Protein 7FCR (pdb70)

Nearest PDB structures (foldseek):
  7fcr-assembly1_A  TM=1.007E+00  e=6.334E-17  Homo sapiens
  7fcs-assembly1_A  TM=1.007E+00  e=5.336E-16  Homo sapiens
  1lpe-assembly1_A  TM=9.991E-01  e=1.981E-15  Homo sapiens
  8ax9-assembly1_A  TM=9.981E-01  e=1.416E-14  Homo sapiens
  1or2-assembly1_A  TM=9.697E-01  e=6.542E-14  Homo sapiens

GO terms:
  GO:1901631 positive regulation of presynaptic membrane organization (P, IDA)
  GO:1902004 positive regulation of amyloid-beta formation (P, IDA)
  GO:1902430 negative regulation of amyloid-beta formation (P, IDA)
  GO:1901627 negative regulation of postsynaptic membrane organization (P, IDA)
  GO:1902951 negative regulation of dendritic spine maintenance (P, IDA)
  GO:1902998 positive regulation of neurofibrillary tangle assembly (P, IDA)
  GO:1902999 negative regulation of phospholipid efflux (P, IDA)
  GO:1903001 negative regulation of lipid transport across blood-brain barrier (P, IDA)
  GO:0051055 negative regulation of lipid biosynthetic process (P, IDA)
  GO:0090370 negative regulation of cholesterol efflux (P, IDA)
  GO:0061000 negative regulation of dendritic spine development (P, IDA)
  GO:0071402 cellular response to lipoprotein particle stimulus (P, IDA)
  GO:0048018 receptor ligand activity (F, IDA)
  GO:0005576 extracellular region (C, IDA)
  GO:0034382 chylomicron remnant clearance (P, IDA)
  GO:0034447 very-low-density lipoprotein particle clearance (P, IDA)
  GO:0001540 amyloid-beta binding (F, IDA)
  GO:0043254 regulation of protein-containing complex assembly (P, IDA)
  GO:0010976 positive regulation of neuron projection development (P, IDA)
  GO:0010977 negative regulation of neuron projection development (P, IDA)

Secondary structure (DSSP, 8-state):
--HHHHHHHHHHHHHHHHHH--HHHHHHHHSSHHHHHHHHHHHHHHHH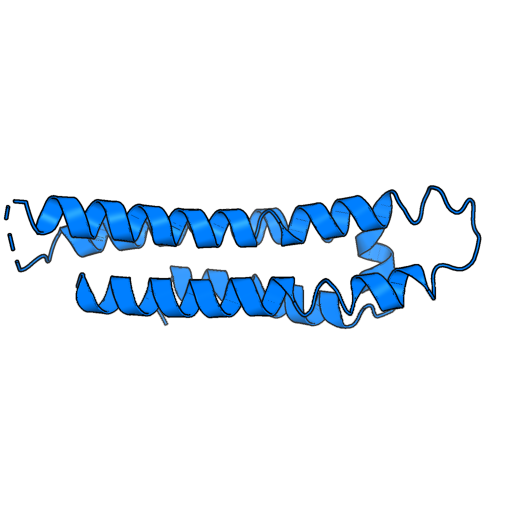HHHHHHHHGGG---HHHHHHHHHHHHHHHHHHHHHHHHHHHHHHHHHHHHTTT---HHHHHHHHHHHHHHHHHHHHHHHHHHHHHHHH-

Foldseek 3Di:
DQQLVVLVVVLLVLLVVLLVVDPVNVVCLLPCNSLVVSVVSLVSSLVSVVVLVVVLVVVFPVVVVVLVVVLVVLSVQLSVLSVVLSVLSNVLSVVVVVVVPDDCPVVSVVSSVVSVVSSVSNVVSVVVSVVSSVVRD

Organism: Homo sapiens (NCBI:txid9606)

B-factor: mean 27.61, std 12.1, range [13.68, 75.7]

Sequence (137 aa):
GQRWELALGRRFWDYLRWVQTLSEEQVQEELLSSQVTQQELRALMDEETMKELKAYKSELEEQL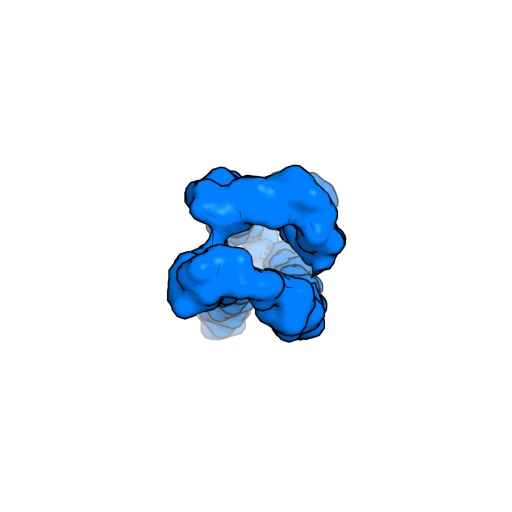TETRARLSKELQAAQARLGADMEEDVIGRLVQYRGEEVQAMMLGQSTEEELRVRLASSHLRRKLRKRLLRDADDLQKRLAVYQ

InterPro domains:
  IPR000074 Apolipoprotein A/E [PF01442] (81-288)
  IPR050163 Apolipoprotein A1/A4/E [PTHR18976] (1-306)

Radius of gyration: 17.31 Å; Cα contacts (8 Å, |Δi|>4): 97; chains: 1; bounding box: 45×24×49 Å

Solvent-accessible surface area: 8251 Å² total; per-residue (Å²): 90,79,175,1,46,106,0,18,29,107,0,37,93,36,0,128,87,0,24,88,20,46,144,96,0,33,121,21,2,77,54,46,69,0,11,111,64,0,96,62,30,14,79,52,0,53,136,23,0,155,46,50,13,63,125,19,72,142,104,58,178,146,85,77,68,128,52,40,166,56,2,95,59,6,12,63,144,0,12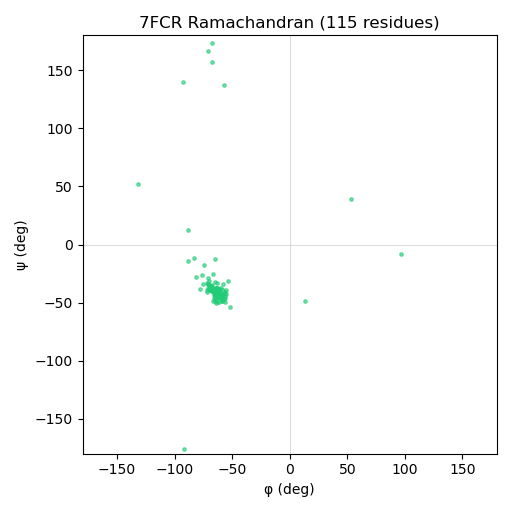,53,6,0,70,61,0,2,34,22,0,66,90,3,58,41,48,16,117,76,54,159,81,116,82,25,98,144,31,43,104,94,0,15,50,75,0,133,145,15,23,138,75,1,95,150,9,3,69,48,0,72,109,92,7,74,114,20,90

Structure (mmCIF, N/CA/C/O backbone):
data_7FCR
#
_entry.id   7FCR
#
_cell.length_a   40.642
_cell.length_b   53.207
_cell.length_c   85.982
_cell.angle_alpha   90.000
_cell.angle_beta   90.000
_cell.angle_gamma   90.000
#
_symmetry.space_group_name_H-M   'P 21 21 21'
#
loop_
_entity.id
_entity.type
_entity.pdbx_description
1 polymer 'Apolipoprotein E'
2 non-polymer 'SODIUM ION'
3 water water
#
loop_
_atom_site.group_PDB
_atom_site.id
_atom_site.type_symbol
_atom_site.label_atom_id
_atom_site.label_alt_id
_atom_site.label_comp_id
_atom_site.label_asym_id
_atom_site.label_entity_id
_atom_site.label_seq_id
_atom_site.pdbx_PDB_ins_code
_atom_site.Cartn_x
_atom_site.Cartn_y
_atom_site.Cartn_z
_atom_site.occupancy
_atom_site.B_iso_or_equiv
_atom_site.auth_seq_id
_atom_site.auth_comp_id
_atom_site.auth_asym_id
_atom_site.auth_atom_id
_atom_site.pdbx_PDB_model_num
ATOM 1 N N . GLY A 1 25 ? -10.175 21.335 102.963 1.00 48.71 23 GLY A N 1
ATOM 2 C CA . GLY A 1 25 ? -9.231 22.418 102.768 1.00 44.71 23 GLY A CA 1
ATOM 3 C C . GLY A 1 25 ? -8.482 22.872 104.014 1.00 37.41 23 GLY A C 1
ATOM 4 O O . GLY A 1 25 ? -8.162 24.051 104.148 1.00 38.76 23 GLY A O 1
ATOM 5 N N . GLN A 1 26 ? -8.198 21.949 104.930 1.00 30.79 24 GLN A N 1
ATOM 6 C CA . GLN A 1 26 ? -7.375 22.317 106.069 1.00 25.67 24 GLN A CA 1
ATOM 7 C C . GLN A 1 26 ? -5.951 22.619 105.601 1.00 22.11 24 GLN A C 1
ATOM 8 O O . GLN A 1 26 ? -5.499 22.161 104.548 1.00 24.84 24 GLN A O 1
ATOM 14 N N . ARG A 1 27 ? -5.234 23.398 106.410 1.00 23.88 25 ARG A N 1
ATOM 15 C CA . ARG A 1 27 ? -3.870 23.780 106.061 1.00 22.27 25 ARG A CA 1
ATOM 16 C C . ARG A 1 27 ? -2.999 22.562 105.797 1.00 19.74 25 ARG A C 1
ATOM 17 O O . ARG A 1 27 ? -2.206 22.545 104.844 1.00 20.72 25 ARG A O 1
ATOM 25 N N . TRP A 1 28 ? -3.114 21.525 106.627 1.00 21.26 26 TRP A N 1
ATOM 26 C CA . TRP A 1 28 ? -2.234 20.385 106.420 1.00 21.29 26 TRP A CA 1
ATOM 27 C C . TRP A 1 28 ? -2.620 19.619 105.163 1.00 20.06 26 TRP A C 1
ATOM 28 O O . TRP A 1 28 ? -1.755 19.010 104.526 1.00 20.85 26 TRP A O 1
ATOM 39 N N . GLU A 1 29 ? -3.903 19.651 104.791 1.00 19.93 27 GLU A N 1
ATOM 40 C CA . GLU A 1 29 ? -4.361 18.973 103.589 1.00 21.05 27 GLU A CA 1
ATOM 41 C C . GLU A 1 29 ? -3.853 19.691 102.347 1.00 20.31 27 GLU A C 1
ATOM 42 O O . GLU A 1 29 ? -3.476 19.049 101.357 1.00 20.48 27 GLU A O 1
ATOM 48 N N . LEU A 1 30 ? -3.803 21.020 102.390 1.00 19.32 28 LEU A N 1
ATOM 49 C CA . LEU A 1 30 ? -3.239 21.777 101.279 1.00 21.07 28 LEU A CA 1
ATOM 50 C C . 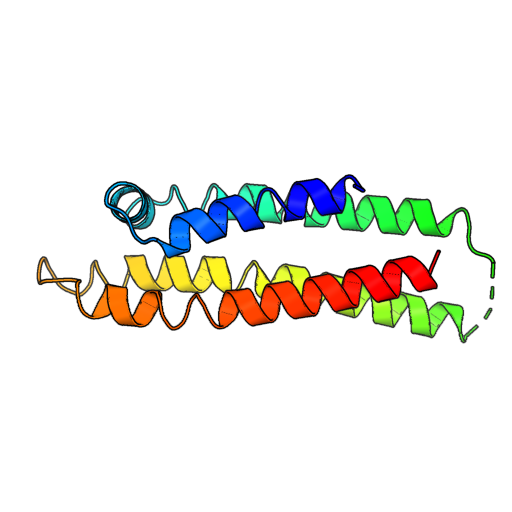LEU A 1 30 ? -1.750 21.528 101.153 1.00 19.80 28 LEU A C 1
ATOM 51 O O . LEU A 1 30 ? -1.230 21.387 100.034 1.00 18.48 28 LEU A O 1
ATOM 56 N N . ALA A 1 31 ? -1.045 21.445 102.285 1.00 18.42 29 ALA A N 1
ATOM 57 C CA . ALA A 1 31 ? 0.373 21.100 102.238 1.00 17.49 29 ALA A CA 1
ATOM 58 C C . ALA A 1 31 ? 0.567 19.705 101.664 1.00 16.05 29 ALA A C 1
ATOM 59 O O . ALA A 1 31 ? 1.415 19.494 100.784 1.00 17.00 29 ALA A O 1
ATOM 61 N N . LEU A 1 32 ? -0.233 18.735 102.122 1.00 16.18 30 LEU A N 1
ATOM 62 C CA . LEU A 1 32 ? -0.134 17.397 101.553 1.00 17.17 30 LEU A CA 1
ATOM 63 C C . LEU A 1 32 ? -0.439 17.436 100.059 1.00 16.69 30 LEU A C 1
ATOM 64 O O . LEU A 1 32 ? 0.211 16.748 99.276 1.00 16.68 30 LEU A O 1
ATOM 69 N N . GLY A 1 33 ? -1.410 18.257 99.646 1.00 16.88 31 GLY A N 1
ATOM 70 C CA . GLY A 1 33 ? -1.726 18.371 98.225 1.00 17.71 31 GLY A CA 1
ATOM 71 C C . GLY A 1 33 ? -0.569 18.889 97.392 1.00 15.81 31 GLY A C 1
ATOM 72 O O . GLY A 1 33 ? -0.387 18.478 96.234 1.00 17.26 31 GLY A O 1
ATOM 73 N N A ARG A 1 34 ? 0.222 19.807 97.953 0.53 15.75 32 ARG A N 1
ATOM 74 N N B ARG A 1 34 ? 0.222 19.804 97.958 0.47 16.64 32 ARG A N 1
ATOM 75 C CA A ARG A 1 34 ? 1.419 20.257 97.251 0.53 16.43 32 ARG A CA 1
ATOM 76 C CA B ARG A 1 34 ? 1.420 20.270 97.270 0.47 17.12 32 ARG A CA 1
ATOM 77 C C A ARG A 1 34 ? 2.452 19.144 97.144 0.53 15.57 32 ARG A C 1
ATOM 78 C C B ARG A 1 34 ? 2.461 19.162 97.154 0.47 15.83 32 ARG A C 1
ATOM 79 O O A ARG A 1 34 ? 3.038 18.943 96.072 0.53 15.70 32 ARG A O 1
ATOM 80 O O B ARG A 1 34 ? 3.058 18.981 96.085 0.47 16.70 32 ARG A O 1
ATOM 95 N N . PHE A 1 35 ? 2.667 18.382 98.221 1.00 15.24 33 PHE A N 1
ATOM 96 C CA . PHE A 1 35 ? 3.557 17.222 98.127 1.00 15.99 33 PHE A CA 1
ATOM 97 C C . PHE A 1 35 ? 3.042 16.259 97.049 1.00 15.11 33 PHE A C 1
ATOM 98 O O . PHE A 1 35 ? 3.806 15.766 96.203 1.00 15.35 33 PHE A O 1
ATOM 106 N N . TRP A 1 36 ? 1.734 15.996 97.065 1.00 14.52 34 TRP A N 1
ATOM 107 C CA . TRP A 1 36 ? 1.096 15.062 96.154 1.00 15.06 34 TRP A CA 1
ATOM 108 C C . TRP A 1 36 ? 1.201 15.531 94.702 1.00 14.99 34 TRP A C 1
ATOM 109 O O . TRP A 1 36 ? 1.520 14.726 93.824 1.00 14.37 34 TRP A O 1
ATOM 120 N N . ASP A 1 37 ? 0.949 16.825 94.427 1.00 15.12 35 ASP A N 1
ATOM 121 C CA . ASP A 1 37 ? 1.083 17.336 93.053 1.00 14.87 35 ASP A CA 1
ATOM 122 C C . ASP A 1 37 ? 2.522 17.231 92.586 1.00 14.61 35 ASP A C 1
ATOM 123 O O . ASP A 1 37 ? 2.793 16.822 91.452 1.00 16.14 35 ASP A O 1
ATOM 128 N N . TYR A 1 38 ? 3.474 17.554 93.463 1.00 15.03 36 TYR A N 1
ATOM 129 C CA . TYR A 1 38 ? 4.875 17.492 93.065 1.00 15.37 36 TYR A CA 1
ATOM 130 C C . TYR A 1 38 ? 5.216 16.056 92.717 1.00 14.76 36 TYR A C 1
ATOM 131 O O . TYR A 1 38 ? 5.839 15.773 91.682 1.00 15.21 36 TYR A O 1
ATOM 140 N N . LEU A 1 39 ? 4.791 15.126 93.568 1.00 14.01 37 LEU A N 1
ATOM 141 C CA . LEU A 1 39 ? 5.076 13.725 93.323 1.00 14.33 37 LEU A CA 1
ATOM 142 C C . LEU A 1 39 ? 4.384 13.194 92.068 1.00 13.70 37 LEU A C 1
ATOM 143 O O . LEU A 1 39 ? 4.964 12.350 91.366 1.00 15.38 37 LEU A O 1
ATOM 148 N N . ARG A 1 40 ? 3.192 13.697 91.726 1.00 13.68 38 ARG A N 1
ATOM 149 C CA . ARG A 1 40 ? 2.516 13.271 90.504 1.00 14.96 38 ARG A CA 1
ATOM 150 C C . ARG A 1 40 ? 3.339 13.701 89.297 1.00 15.14 38 ARG A C 1
ATOM 151 O O . ARG A 1 40 ? 3.444 12.969 88.304 1.00 16.44 38 ARG A O 1
ATOM 159 N N . TRP A 1 41 ? 3.956 14.884 89.379 1.00 14.23 39 TRP A N 1
ATOM 160 C CA . TRP A 1 41 ? 4.883 15.322 88.341 1.00 15.65 39 TRP A CA 1
ATOM 161 C C . TRP A 1 41 ? 6.090 14.386 88.275 1.00 15.43 39 TRP A C 1
ATOM 162 O O . TRP A 1 41 ? 6.485 13.945 87.192 1.00 15.94 39 TRP A O 1
ATOM 173 N N . VAL A 1 42 ? 6.720 14.099 89.420 1.00 13.93 40 VAL A N 1
ATOM 174 C CA . VAL A 1 42 ? 7.885 13.218 89.400 1.00 13.96 40 VAL A CA 1
ATOM 175 C C . 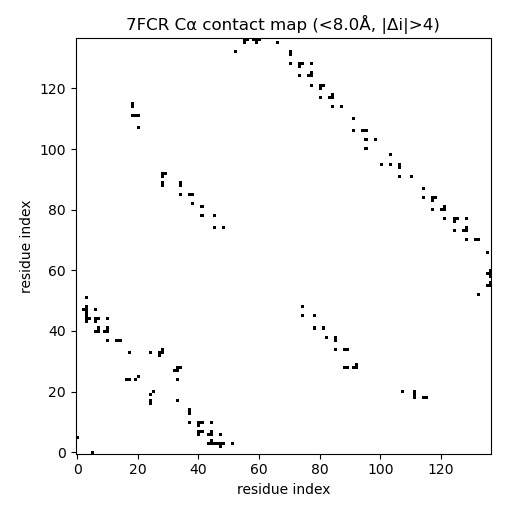VAL A 1 42 ? 7.543 11.888 88.740 1.00 14.92 40 VAL A C 1
ATOM 176 O O . VAL A 1 42 ? 8.355 11.325 87.989 1.00 15.50 40 VAL A O 1
ATOM 180 N N . GLN A 1 43 ? 6.336 11.359 89.011 1.00 14.47 41 GLN A N 1
ATOM 181 C CA . GLN A 1 43 ? 5.891 10.088 88.454 1.00 16.10 41 GLN A CA 1
ATOM 182 C C . GLN A 1 43 ? 6.005 10.057 86.932 1.00 16.87 41 GLN A C 1
ATOM 183 O O . GLN A 1 43 ? 6.260 8.985 86.352 1.00 18.42 41 GLN A O 1
ATOM 189 N N . THR A 1 44 ? 5.849 11.216 86.262 1.00 16.50 42 THR A N 1
ATOM 190 C CA . THR A 1 44 ? 5.939 11.233 84.789 1.00 17.51 42 THR A CA 1
ATOM 191 C C . THR A 1 44 ? 7.342 10.911 84.272 1.00 17.33 42 THR A C 1
ATOM 192 O O . THR A 1 44 ? 7.483 10.470 83.124 1.00 21.01 42 THR A O 1
ATOM 196 N N . LEU A 1 45 ? 8.386 11.165 85.071 1.00 16.71 43 LEU A N 1
ATOM 197 C CA . LEU A 1 45 ? 9.766 10.910 84.666 1.00 16.94 43 LEU A CA 1
ATOM 198 C C . LEU A 1 45 ? 10.066 11.592 83.336 1.00 17.65 43 LEU A C 1
ATOM 199 O O . LEU A 1 45 ? 10.798 11.077 82.493 1.00 21.88 43 LEU A O 1
ATOM 204 N N . SER A 1 46 ? 9.537 12.804 83.181 1.00 18.69 44 SER A N 1
ATOM 205 C CA . SER A 1 46 ? 9.829 13.644 82.027 1.00 21.30 44 SER A CA 1
ATOM 206 C C . SER A 1 46 ? 11.294 14.108 82.045 1.00 21.20 44 SER A C 1
ATOM 207 O O . SER A 1 46 ? 12.037 13.870 82.998 1.00 18.77 44 SER A O 1
ATOM 210 N N . GLU A 1 47 ? 11.717 14.772 80.963 1.00 23.30 45 GLU A N 1
ATOM 211 C CA A GLU A 1 47 ? 13.110 15.197 80.870 0.51 22.74 45 GLU A CA 1
ATOM 212 C CA B GLU A 1 47 ? 13.097 15.243 80.837 0.49 25.38 45 GLU A CA 1
ATOM 213 C C . GLU A 1 47 ? 13.551 16.024 82.066 1.00 22.24 45 GLU A C 1
ATOM 214 O O . GLU A 1 47 ? 14.621 15.770 82.646 1.00 23.90 45 GLU A O 1
ATOM 225 N N . GLN A 1 48 ? 12.752 17.008 82.462 1.00 24.86 46 GLN A N 1
ATOM 226 C CA . GLN A 1 48 ? 13.173 17.847 83.570 1.00 23.36 46 GLN A CA 1
ATOM 227 C C . GLN A 1 48 ? 13.118 17.114 84.902 1.00 20.08 46 GLN A C 1
ATOM 228 O O . GLN A 1 48 ? 13.952 17.381 85.783 1.00 21.02 46 GLN A O 1
ATOM 234 N N . VAL A 1 49 ? 12.167 16.189 85.077 1.00 20.54 47 VAL A N 1
ATOM 235 C CA . VAL A 1 49 ? 12.168 15.370 86.289 1.00 18.96 47 VAL A CA 1
ATOM 236 C C . VAL A 1 49 ? 13.483 14.610 86.387 1.00 22.84 47 VAL A C 1
ATOM 237 O O . VAL A 1 49 ? 14.135 14.576 87.437 1.00 24.33 47 VAL A O 1
ATOM 241 N N . GLN A 1 50 ? 13.907 14.012 85.274 1.00 22.68 48 GLN A N 1
ATOM 242 C CA . GLN A 1 50 ? 15.127 13.206 85.308 1.00 25.51 48 GLN A CA 1
ATOM 243 C C . GLN A 1 50 ? 16.352 14.033 85.635 1.00 27.59 48 GLN A C 1
ATOM 244 O O . GLN A 1 50 ? 17.233 13.592 86.386 1.00 30.63 48 GLN A O 1
ATOM 250 N N . GLU A 1 51 ? 16.433 15.218 85.063 1.00 24.96 49 GLU A N 1
ATOM 251 C CA . GLU A 1 51 ? 17.502 16.136 85.410 1.00 25.16 49 GLU A CA 1
ATOM 252 C C . GLU A 1 51 ? 17.516 16.412 86.909 1.00 24.27 49 GLU A C 1
ATOM 253 O O . GLU A 1 51 ? 18.558 16.307 87.566 1.00 27.97 49 GLU A O 1
ATOM 259 N N . GLU A 1 52 ? 16.352 16.755 87.473 1.00 23.19 50 GLU A N 1
ATOM 260 C CA . GLU A 1 52 ? 16.276 17.119 88.880 1.00 22.99 50 GLU A CA 1
ATOM 261 C C . GLU A 1 52 ? 16.393 15.913 89.807 1.00 22.82 50 GLU A C 1
ATOM 262 O O . GLU A 1 52 ? 16.723 16.090 90.989 1.00 25.83 50 GLU A O 1
ATOM 268 N N . LEU A 1 53 ? 16.193 14.691 89.290 1.00 20.77 51 LEU A N 1
ATOM 269 C CA . LEU A 1 53 ? 16.432 13.494 90.091 1.00 19.49 51 LEU A CA 1
ATOM 270 C C . LEU A 1 53 ? 17.914 13.180 90.227 1.00 20.38 51 LEU A C 1
ATOM 271 O O . LEU A 1 53 ? 18.320 12.540 91.197 1.00 24.19 51 LEU A O 1
ATOM 276 N N . LEU A 1 54 ? 18.746 13.602 89.279 1.00 18.73 52 LEU A N 1
ATOM 277 C CA . LEU A 1 54 ? 20.168 13.306 89.418 1.00 17.92 52 LEU A CA 1
ATOM 278 C C . LEU A 1 54 ? 20.902 14.383 90.196 1.00 19.71 52 LEU A C 1
ATOM 279 O O . LEU A 1 54 ? 22.024 14.138 90.654 1.00 24.78 52 LEU A O 1
ATOM 284 N N . SER A 1 55 ? 20.283 15.543 90.393 1.00 21.53 53 SER A N 1
ATOM 285 C CA . SER A 1 55 ? 20.796 16.492 91.357 1.00 24.80 53 SER A CA 1
ATOM 286 C C . SER A 1 55 ? 20.071 16.162 92.667 1.00 27.76 53 SER A C 1
ATOM 287 O O . SER A 1 55 ? 19.317 15.189 92.757 1.00 30.47 53 SER A O 1
ATOM 290 N N . SER A 1 56 ? 20.278 16.929 93.712 1.00 34.34 54 SER A N 1
ATOM 291 C CA . SER A 1 56 ? 19.428 16.643 94.861 1.00 32.35 54 SER A CA 1
ATOM 292 C C . SER A 1 56 ? 18.098 17.407 94.837 1.00 22.52 54 SER A C 1
ATOM 293 O O . SER A 1 56 ? 17.390 17.390 95.833 1.00 22.08 54 SER A O 1
ATOM 296 N N . GLN A 1 57 ? 17.724 18.036 93.715 1.00 19.89 55 GLN A N 1
ATOM 297 C CA . GLN A 1 57 ? 16.640 19.018 93.753 1.00 17.77 55 GLN A CA 1
ATOM 298 C C . GLN A 1 57 ? 15.284 18.388 94.078 1.00 16.13 55 GLN A C 1
ATOM 299 O O . GLN A 1 57 ? 14.543 18.904 94.923 1.00 18.40 55 GLN A O 1
ATOM 305 N N . VAL A 1 58 ? 14.920 17.298 93.399 1.00 16.97 56 VAL A N 1
ATOM 306 C CA . VAL A 1 58 ? 13.638 16.643 93.674 1.00 17.08 56 VAL A CA 1
ATOM 307 C C . VAL A 1 58 ? 13.547 16.204 95.139 1.00 17.27 56 VAL A C 1
ATOM 308 O O . VAL A 1 58 ? 12.542 16.466 95.818 1.00 17.71 56 VAL A O 1
ATOM 312 N N . THR A 1 59 ? 14.581 15.523 95.659 1.00 17.12 57 THR A N 1
ATOM 313 C CA . THR A 1 59 ? 14.484 15.035 97.035 1.00 18.73 57 THR A CA 1
ATOM 314 C C . THR A 1 59 ? 14.514 16.173 98.054 1.00 17.79 57 THR A C 1
ATOM 315 O O . THR A 1 59 ? 13.842 16.098 99.090 1.00 18.61 57 THR A O 1
ATOM 319 N N A GLN A 1 60 ? 15.271 17.241 97.787 0.71 16.80 58 GLN A N 1
ATOM 320 N N B GLN A 1 60 ? 15.233 17.247 97.752 0.29 19.88 58 GLN A N 1
ATOM 321 C CA A GLN A 1 60 ? 15.248 18.391 98.693 0.71 17.88 58 GLN A CA 1
ATOM 322 C CA B GLN A 1 60 ? 15.283 18.376 98.667 0.29 22.28 58 GLN A CA 1
ATOM 323 C C A GLN A 1 60 ? 13.869 19.041 98.686 0.71 16.25 58 GLN A C 1
ATOM 324 C C B GLN A 1 60 ? 13.966 19.158 98.654 0.29 19.91 58 GLN A C 1
ATOM 325 O O A GLN A 1 60 ? 13.293 19.333 99.745 0.71 18.98 58 GLN A O 1
ATOM 326 O O B GLN A 1 60 ? 13.514 19.630 99.708 0.29 22.43 58 GLN A O 1
ATOM 337 N N . GLU A 1 61 ? 13.298 19.241 97.495 1.00 17.90 59 GLU A N 1
ATOM 338 C CA . GLU A 1 61 ? 12.010 19.916 97.428 1.00 17.03 59 GLU A CA 1
ATOM 339 C C . GLU A 1 61 ? 10.890 19.061 98.030 1.00 17.51 59 GLU A C 1
ATOM 340 O O . GLU A 1 61 ? 10.026 19.580 98.757 1.00 18.48 59 GLU A O 1
ATOM 346 N N . LEU A 1 62 ? 10.906 17.747 97.779 1.00 17.31 60 LEU A N 1
ATOM 347 C CA . LEU A 1 62 ? 9.959 16.850 98.441 1.00 17.04 60 LEU A CA 1
ATOM 348 C C . LEU A 1 62 ? 10.130 16.865 99.952 1.00 17.35 60 LEU A C 1
ATOM 349 O O . LEU A 1 62 ? 9.139 16.867 100.682 1.00 17.60 60 LEU A O 1
ATOM 354 N N . ARG A 1 63 ? 11.369 16.886 100.444 1.00 17.60 61 ARG A N 1
ATOM 355 C CA . ARG A 1 63 ? 11.573 16.900 101.887 1.00 18.14 61 ARG A CA 1
ATOM 356 C C . ARG A 1 63 ? 10.996 18.171 102.503 1.00 16.60 61 ARG A C 1
ATOM 357 O O . ARG A 1 63 ? 10.348 18.120 103.558 1.00 18.47 61 ARG A O 1
ATOM 365 N N . ALA A 1 64 ? 11.172 19.323 101.840 1.00 18.06 62 ALA A N 1
ATOM 366 C CA . ALA A 1 64 ? 10.585 20.557 102.362 1.00 19.53 62 ALA A CA 1
ATOM 367 C C . ALA A 1 64 ? 9.061 20.449 102.415 1.00 17.11 62 ALA A C 1
ATOM 368 O O . ALA A 1 64 ? 8.426 20.847 103.406 1.00 19.62 62 ALA A O 1
ATOM 370 N N . LEU A 1 65 ? 8.453 19.856 101.379 1.00 17.65 63 LEU A N 1
ATOM 371 C CA . LEU A 1 65 ? 6.999 19.713 101.343 1.00 17.53 63 LEU A CA 1
ATOM 372 C C . LEU A 1 65 ? 6.506 18.734 102.396 1.00 16.48 63 LEU A C 1
ATOM 373 O O . LEU A 1 65 ? 5.459 18.965 103.027 1.00 17.61 63 LEU A O 1
ATOM 378 N N . MET A 1 66 ? 7.275 17.676 102.640 1.00 16.20 64 MET A N 1
ATOM 379 C CA . MET A 1 66 ? 6.950 16.713 103.683 1.00 17.18 64 MET A CA 1
ATOM 380 C C . MET A 1 66 ? 7.012 17.380 105.045 1.00 16.87 64 MET A C 1
ATOM 381 O O . MET A 1 66 ? 6.098 17.230 105.866 1.00 18.03 64 MET A O 1
ATOM 386 N N . ASP A 1 67 ? 8.084 18.144 105.294 1.00 18.19 65 ASP A N 1
ATOM 387 C CA . ASP A 1 67 ? 8.241 18.776 106.599 1.00 18.51 65 ASP A CA 1
ATOM 388 C C . ASP A 1 67 ? 7.103 19.742 106.871 1.00 18.69 65 ASP A C 1
ATOM 389 O O . ASP A 1 67 ? 6.591 19.806 107.999 1.00 20.42 65 ASP A O 1
ATOM 394 N N . GLU A 1 68 ? 6.684 20.495 105.852 1.00 17.69 66 GLU A N 1
ATOM 395 C CA A GLU A 1 68 ? 5.581 21.426 106.042 0.54 18.25 66 GLU A CA 1
ATOM 396 C CA B GLU A 1 68 ? 5.573 21.422 106.029 0.46 19.52 66 GLU A CA 1
ATOM 397 C C . GLU A 1 68 ? 4.282 20.685 106.342 1.00 17.58 66 GLU A C 1
ATOM 398 O O . GLU A 1 68 ? 3.511 21.109 107.209 1.00 19.07 66 GLU A O 1
ATOM 409 N N . THR A 1 69 ? 4.020 19.592 105.630 1.00 17.86 67 THR A N 1
ATOM 410 C CA . THR A 1 69 ? 2.825 18.793 105.867 1.00 17.32 67 THR A CA 1
ATOM 411 C C . THR A 1 69 ? 2.795 18.293 107.300 1.00 17.79 67 THR A C 1
ATOM 412 O O . THR A 1 69 ? 1.774 18.419 107.988 1.00 18.94 67 THR A O 1
ATOM 416 N N . MET A 1 70 ? 3.933 17.773 107.784 1.00 17.33 68 MET A N 1
ATOM 417 C CA . MET A 1 70 ? 3.964 17.212 109.134 1.00 19.29 68 MET A CA 1
ATOM 418 C C . MET A 1 70 ? 3.827 18.293 110.197 1.00 18.01 68 MET A C 1
ATOM 419 O O . MET A 1 70 ? 3.130 18.096 111.209 1.00 20.55 68 MET A O 1
ATOM 424 N N . LYS A 1 71 ? 4.442 19.450 109.967 1.00 19.41 69 LYS A N 1
ATOM 425 C CA . LYS A 1 71 ? 4.331 20.569 110.901 1.00 20.84 69 LYS A CA 1
ATOM 426 C C . LYS A 1 71 ? 2.883 21.031 111.000 1.00 20.33 69 LYS A C 1
ATOM 427 O O . LYS A 1 71 ? 2.349 21.217 112.105 1.00 22.28 69 LYS A O 1
ATOM 433 N N . GLU A 1 72 ? 2.198 21.142 109.852 1.00 19.86 70 GLU A N 1
ATOM 434 C CA . GLU A 1 72 ? 0.816 21.603 109.882 1.00 20.09 70 GLU A CA 1
ATOM 435 C C . GLU A 1 72 ? -0.102 20.545 110.478 1.00 21.14 70 GLU A C 1
ATOM 436 O O . GLU A 1 72 ? -1.063 20.884 111.165 1.00 22.27 70 GLU A O 1
ATOM 442 N N . LEU A 1 73 ? 0.191 19.271 110.246 1.00 19.52 71 LEU A N 1
ATOM 443 C CA . LEU A 1 73 ? -0.606 18.196 110.817 1.00 20.33 71 LEU A CA 1
ATOM 444 C C . LEU A 1 73 ? -0.512 18.212 112.338 1.00 21.66 71 LEU A C 1
ATOM 445 O O . LEU A 1 73 ? -1.535 18.125 113.040 1.00 23.06 71 LEU A O 1
ATOM 450 N N . LYS A 1 74 ? 0.707 18.370 112.864 1.00 21.81 72 LYS A N 1
ATOM 451 C CA . LYS A 1 74 ? 0.888 18.427 114.310 1.00 24.00 72 LYS A CA 1
ATOM 452 C C . LYS A 1 74 ? 0.126 19.606 114.910 1.00 22.77 72 LYS A C 1
ATOM 453 O O . LYS A 1 74 ? -0.544 19.471 115.945 1.00 24.89 72 LYS A O 1
ATOM 459 N N . ALA A 1 75 ? 0.185 20.770 114.256 1.00 22.21 73 ALA A N 1
ATOM 460 C CA . ALA A 1 75 ? -0.497 21.948 114.792 1.00 23.61 73 ALA A CA 1
ATOM 461 C C . ALA A 1 75 ? -2.011 21.787 114.724 1.00 23.00 73 ALA A C 1
ATOM 462 O O . ALA A 1 75 ? -2.735 22.244 115.628 1.00 23.70 73 ALA A O 1
ATOM 464 N N . TYR A 1 76 ? -2.502 21.129 113.674 1.00 23.10 74 TYR A N 1
ATOM 465 C CA . TYR A 1 76 ? -3.932 20.903 113.530 1.00 23.78 74 TYR A CA 1
ATOM 466 C C . TYR A 1 76 ? -4.450 19.999 114.639 1.00 22.75 74 TYR A C 1
ATOM 467 O O . TYR A 1 76 ? -5.439 20.325 115.311 1.00 24.42 74 TYR A O 1
ATOM 476 N N . LYS A 1 77 ? -3.768 18.876 114.881 1.00 23.81 75 LYS A N 1
ATOM 477 C CA . LYS A 1 77 ? -4.167 17.992 115.977 1.00 25.12 75 LYS A CA 1
ATOM 478 C C . LYS A 1 77 ? -4.168 18.742 117.307 1.00 24.31 75 LYS A C 1
ATOM 479 O O . LYS A 1 77 ? -5.085 18.581 118.120 1.00 25.31 75 LYS A O 1
ATOM 483 N N . SER A 1 78 ? -3.150 19.574 117.536 1.00 26.01 76 SER A N 1
ATOM 484 C CA . SER A 1 78 ? -3.066 20.356 118.764 1.00 25.19 76 SER A CA 1
ATOM 485 C C . SER A 1 78 ? -4.281 21.264 118.935 1.00 24.37 76 SER A C 1
ATOM 486 O O . SER A 1 78 ? -4.819 21.390 120.045 1.00 26.48 76 SER A O 1
ATOM 489 N N . GLU A 1 79 ? -4.714 21.925 117.855 1.00 23.25 77 GLU A N 1
ATOM 490 C CA . GLU A 1 79 ? -5.898 22.777 117.925 1.00 21.65 77 GLU A CA 1
ATOM 491 C C . GLU A 1 79 ? -7.182 21.971 118.083 1.00 24.16 77 GLU A C 1
ATOM 492 O O . GLU A 1 79 ? -8.089 22.392 118.815 1.00 24.36 77 GLU A O 1
ATOM 498 N N . LEU A 1 80 ? -7.290 20.822 117.407 1.00 25.92 78 LEU A N 1
ATOM 499 C CA . LEU A 1 80 ? -8.472 19.971 117.569 1.00 27.67 78 LEU A CA 1
ATOM 500 C C . LEU A 1 80 ? -8.672 19.560 119.018 1.00 29.15 78 LEU A C 1
ATOM 501 O O . LEU A 1 80 ? -9.816 19.438 119.487 1.00 32.49 78 LEU A O 1
ATOM 506 N N . GLU A 1 81 ? -7.574 19.364 119.748 1.00 28.28 79 GLU A N 1
ATOM 507 C CA . GLU A 1 81 ? -7.652 18.939 121.139 1.00 32.20 79 GLU A CA 1
ATOM 508 C C . GLU A 1 81 ? -8.314 19.981 122.034 1.00 34.27 79 GLU A C 1
ATOM 509 O O . GLU A 1 81 ? -8.662 19.660 123.179 1.00 36.90 79 GLU A O 1
ATOM 515 N N . GLU A 1 82 ? -8.509 21.207 121.538 1.00 32.63 80 GLU A N 1
ATOM 516 C CA . GLU A 1 82 ? -9.187 22.262 122.282 1.00 31.60 80 GLU A CA 1
ATOM 517 C C . GLU A 1 82 ? -10.700 22.169 122.183 1.00 38.91 80 GLU A C 1
ATOM 518 O O . GLU A 1 82 ? -11.399 22.866 122.926 1.00 44.17 80 GLU A O 1
ATOM 524 N N . GLN A 1 83 ? -11.222 21.346 121.283 1.00 41.62 81 GLN A N 1
ATOM 525 C CA . GLN A 1 83 ? -12.657 21.229 121.070 1.00 47.34 81 GLN A CA 1
ATOM 526 C C . GLN A 1 83 ? -13.056 19.762 121.059 1.00 51.61 81 GLN A C 1
ATOM 527 O O . GLN A 1 83 ? -13.707 19.264 120.138 1.00 54.24 81 GLN A O 1
ATOM 530 N N . LEU A 1 84 ? -12.642 19.047 122.101 1.00 55.38 82 LEU A N 1
ATOM 531 C CA . LEU A 1 84 ? -12.947 17.632 122.243 1.00 59.66 82 LEU A CA 1
ATOM 532 C C . LEU A 1 84 ? -14.221 17.450 123.05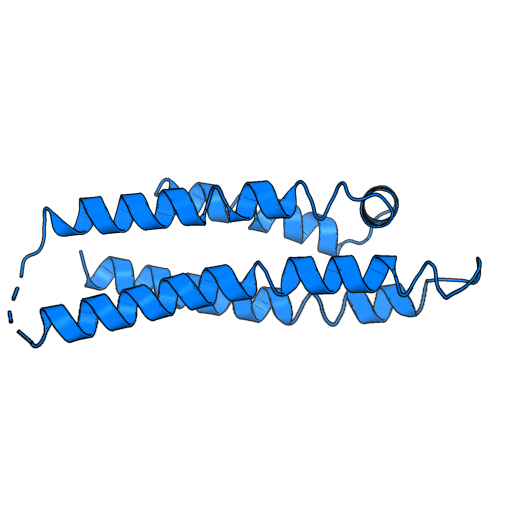4 1.00 66.28 82 LEU A C 1
ATOM 533 O O . LEU A 1 84 ? -14.453 18.159 124.039 1.00 68.19 82 LEU A O 1
ATOM 538 N N . THR A 1 85 ? -15.042 16.493 122.635 1.00 68.98 83 THR A N 1
ATOM 539 C CA . THR A 1 85 ? -16.267 16.165 123.353 1.00 70.96 83 THR A CA 1
ATOM 540 C C . THR A 1 85 ? -15.938 15.315 124.572 1.00 73.56 83 THR A C 1
ATOM 541 O O . THR A 1 85 ? -14.875 14.693 124.628 1.00 74.70 83 THR A O 1
ATOM 545 N N . GLU A 1 90 ? -9.533 6.964 129.066 1.00 51.41 88 GLU A N 1
ATOM 546 C CA . GLU A 1 90 ? -9.158 5.670 128.499 1.00 55.17 88 GLU A CA 1
ATOM 547 C C . GLU A 1 90 ? -9.468 5.615 126.998 1.00 60.17 88 GLU A C 1
ATOM 548 O O . GLU A 1 90 ? -8.618 5.211 126.187 1.00 62.06 88 GLU A O 1
ATOM 551 N N . THR A 1 91 ? -10.688 6.018 126.629 1.00 66.34 89 THR A N 1
ATOM 552 C CA . THR A 1 91 ? -11.017 6.141 125.211 1.00 65.24 89 THR A CA 1
ATOM 553 C C . THR A 1 91 ? -10.202 7.248 124.557 1.00 63.26 89 THR A C 1
ATOM 554 O O . THR A 1 91 ? -9.721 7.088 123.428 1.00 61.09 89 THR A O 1
ATOM 558 N N . ARG A 1 92 ? -10.031 8.374 125.255 1.00 62.41 90 ARG A N 1
ATOM 559 C CA . ARG A 1 92 ? -9.168 9.441 124.758 1.00 64.94 90 ARG A CA 1
ATOM 560 C C . ARG A 1 92 ? -7.748 8.943 124.534 1.00 62.73 90 ARG A C 1
ATOM 561 O O . ARG A 1 92 ? -7.149 9.198 123.479 1.00 65.17 90 ARG A O 1
ATOM 566 N N . ALA A 1 93 ? -7.189 8.230 125.513 1.00 62.92 91 ALA A N 1
ATOM 567 C CA . ALA A 1 93 ? -5.847 7.676 125.380 1.00 60.17 91 ALA A CA 1
ATOM 568 C C . ALA A 1 93 ? -5.714 6.876 124.089 1.00 55.28 91 ALA A C 1
ATOM 569 O O . ALA A 1 93 ? -4.832 7.142 123.259 1.00 55.40 91 ALA A O 1
ATOM 571 N N . ARG A 1 94 ? -6.614 5.908 123.889 1.00 54.31 92 ARG A N 1
ATOM 572 C CA . ARG A 1 94 ? -6.536 5.049 122.713 1.00 50.64 92 ARG A CA 1
ATOM 573 C C . ARG A 1 94 ? -6.614 5.861 121.425 1.00 46.45 92 ARG A C 1
ATOM 574 O O . ARG A 1 94 ? -5.788 5.686 120.521 1.00 45.39 92 ARG A O 1
ATOM 582 N N . LEU A 1 95 ? -7.590 6.77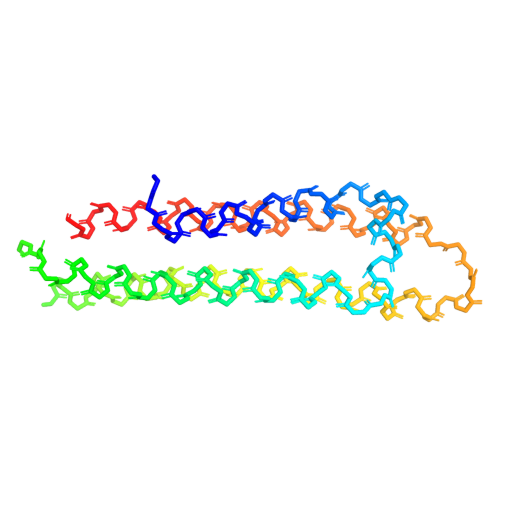1 121.324 1.00 44.70 93 LEU A N 1
ATOM 583 C CA . LEU A 1 95 ? -7.762 7.533 120.085 1.00 43.07 93 LEU A CA 1
ATOM 584 C C . LEU A 1 95 ? -6.563 8.425 119.807 1.00 41.90 93 LEU A C 1
ATOM 585 O O . LEU A 1 95 ? -6.145 8.558 118.654 1.00 38.39 93 LEU A O 1
ATOM 590 N N . SER A 1 96 ? -5.984 9.036 120.836 1.00 41.64 94 SER A N 1
ATOM 591 C CA . SER A 1 96 ? -4.815 9.881 120.624 1.00 42.93 94 SER A CA 1
ATOM 592 C C . SER A 1 96 ? -3.623 9.060 120.134 1.00 40.87 94 SER A C 1
ATOM 593 O O . SER A 1 96 ? -2.916 9.478 119.210 1.00 39.12 94 SER A O 1
ATOM 596 N N . LYS A 1 97 ? -3.407 7.876 120.719 1.00 38.35 95 LYS A N 1
ATOM 597 C CA . LYS A 1 97 ? -2.328 6.996 120.277 1.00 38.85 95 LYS A CA 1
ATOM 598 C C . LYS A 1 97 ? -2.574 6.511 118.853 1.00 35.86 95 LYS A C 1
ATOM 599 O O . LYS A 1 97 ? -1.642 6.455 118.038 1.00 37.92 95 LYS A O 1
ATOM 605 N N . GLU A 1 98 ? -3.832 6.202 118.518 1.00 32.06 96 GLU A N 1
ATOM 606 C CA . GLU A 1 98 ? -4.155 5.767 117.161 1.00 33.27 96 GLU A CA 1
ATOM 607 C C . GLU A 1 98 ? -3.928 6.893 116.162 1.00 31.01 96 GLU A C 1
ATOM 608 O O . GLU A 1 98 ? -3.425 6.668 115.051 1.00 31.31 96 GLU A O 1
ATOM 614 N N . LEU A 1 99 ? -4.277 8.118 116.542 1.00 32.35 97 LEU A N 1
ATOM 615 C CA . LEU A 1 99 ? -4.046 9.250 115.664 1.00 30.91 97 LEU A CA 1
ATOM 616 C C . LEU A 1 99 ? -2.557 9.490 115.478 1.00 30.40 97 LEU A C 1
ATOM 617 O O . LEU A 1 99 ? -2.099 9.742 114.360 1.00 30.33 97 LEU A O 1
ATOM 622 N N . GLN A 1 100 ? -1.780 9.364 116.553 1.00 30.63 98 GLN A N 1
ATOM 623 C CA . GLN A 1 100 ? -0.337 9.518 116.449 1.00 31.89 98 GLN A CA 1
ATOM 624 C C . GLN A 1 100 ? 0.244 8.491 115.494 1.00 30.21 98 GLN A C 1
ATOM 625 O O . GLN A 1 100 ? 1.091 8.821 114.648 1.00 29.51 98 GLN A O 1
ATOM 631 N N . ALA A 1 101 ? -0.219 7.242 115.590 1.00 30.56 99 ALA A N 1
ATOM 632 C CA . ALA A 1 101 ? 0.276 6.207 114.684 1.00 27.24 99 ALA A CA 1
ATOM 633 C C . ALA A 1 101 ? -0.064 6.541 113.239 1.00 27.42 99 ALA A C 1
ATOM 634 O O . ALA A 1 101 ? 0.738 6.300 112.334 1.00 27.52 99 ALA A O 1
ATOM 636 N N . ALA A 1 102 ? -1.250 7.090 112.997 1.00 25.30 100 ALA A N 1
ATOM 637 C CA . ALA A 1 102 ? -1.643 7.404 111.630 1.00 25.70 100 ALA A CA 1
ATOM 638 C C . ALA A 1 102 ? -0.826 8.568 111.084 1.00 22.65 100 ALA A C 1
ATOM 639 O O . ALA A 1 102 ? -0.485 8.591 109.884 1.00 22.80 100 ALA A O 1
ATOM 641 N N . GLN A 1 103 ? -0.484 9.535 111.941 1.00 23.25 101 GLN A N 1
ATOM 642 C CA . GLN A 1 103 ? 0.380 10.623 111.493 1.00 23.61 101 GLN A CA 1
ATOM 643 C C . GLN A 1 103 ? 1.757 10.077 111.169 1.00 23.46 101 GLN A C 1
ATOM 644 O O . GLN A 1 103 ? 2.376 10.469 110.176 1.00 23.00 101 GLN A O 1
ATOM 650 N N . ALA A 1 104 ? 2.269 9.192 112.027 1.00 24.85 102 ALA A N 1
ATOM 651 C CA . ALA A 1 104 ? 3.605 8.650 111.816 1.00 26.85 102 ALA A CA 1
ATOM 652 C C . ALA A 1 104 ? 3.668 7.848 110.524 1.00 23.41 102 ALA A C 1
ATOM 653 O O . ALA A 1 104 ? 4.669 7.912 109.797 1.00 24.72 102 ALA A O 1
ATOM 655 N N . ARG A 1 105 ? 2.592 7.118 110.199 1.00 23.56 103 ARG A N 1
ATOM 656 C CA . ARG A 1 105 ? 2.551 6.370 108.944 1.00 23.70 103 ARG A CA 1
ATOM 657 C C . ARG A 1 105 ? 2.662 7.310 107.756 1.00 20.78 103 ARG A C 1
ATOM 658 O O . ARG A 1 105 ? 3.379 7.018 106.791 1.00 20.46 103 ARG A O 1
ATOM 666 N N . LEU A 1 106 ? 1.952 8.433 107.801 1.00 20.73 104 LEU A N 1
ATOM 667 C CA . LEU A 1 106 ? 2.009 9.389 106.696 1.00 19.90 104 LEU A CA 1
ATOM 668 C C . LEU A 1 106 ? 3.427 9.897 106.506 1.00 18.46 104 LEU A C 1
ATOM 669 O O . LEU A 1 106 ? 3.952 9.937 105.379 1.00 17.67 104 LEU A O 1
ATOM 674 N N . GLY A 1 107 ? 4.086 10.264 107.608 1.00 19.46 105 GLY A N 1
ATOM 675 C CA . GLY A 1 107 ? 5.448 10.755 107.497 1.00 18.81 105 GLY A CA 1
ATOM 676 C C . GLY A 1 107 ? 6.406 9.693 106.975 1.00 18.54 105 GLY A C 1
ATOM 677 O O . GLY A 1 107 ? 7.266 9.975 106.132 1.00 19.17 105 GLY A O 1
ATOM 678 N N . ALA A 1 108 ? 6.257 8.450 107.446 1.00 18.86 106 ALA A N 1
ATOM 679 C CA . ALA A 1 108 ? 7.110 7.356 106.978 1.00 18.79 106 ALA A CA 1
ATOM 680 C C . ALA A 1 108 ? 6.894 7.091 105.497 1.00 18.42 106 ALA A C 1
ATOM 681 O O . ALA A 1 108 ? 7.848 6.778 104.76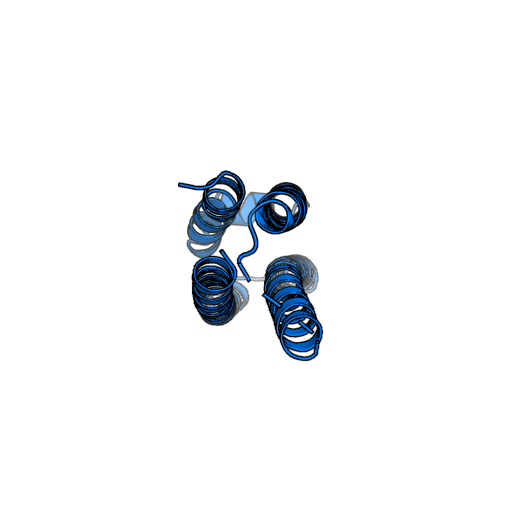3 1.00 18.10 106 ALA A O 1
ATOM 683 N N . ASP A 1 109 ? 5.642 7.203 105.041 1.00 17.53 107 ASP A N 1
ATOM 684 C CA . ASP A 1 109 ? 5.340 7.010 103.628 1.00 17.13 107 ASP A CA 1
ATOM 685 C C . ASP A 1 109 ? 6.056 8.040 102.781 1.00 15.99 107 ASP A C 1
ATOM 686 O O . ASP A 1 109 ? 6.620 7.711 101.724 1.00 17.52 107 ASP A O 1
ATOM 691 N N . MET A 1 110 ? 6.041 9.297 103.223 1.00 15.88 108 MET A N 1
ATOM 692 C CA . MET A 1 110 ? 6.747 10.341 102.479 1.00 16.31 108 MET A CA 1
ATOM 693 C C . MET A 1 110 ? 8.250 10.116 102.512 1.00 16.96 108 MET A C 1
ATOM 694 O O . MET A 1 110 ? 8.920 10.285 101.485 1.00 16.72 108 MET A O 1
ATOM 699 N N . GLU A 1 111 ? 8.790 9.664 103.651 1.00 16.88 109 GLU A N 1
ATOM 700 C CA A GLU A 1 111 ? 10.213 9.350 103.710 0.57 19.82 109 GLU A CA 1
ATOM 701 C CA B GLU A 1 111 ? 10.212 9.333 103.728 0.43 18.97 109 GLU A CA 1
ATOM 702 C C . GLU A 1 111 ? 10.551 8.186 102.783 1.00 16.93 109 GLU A C 1
ATOM 703 O O . GLU A 1 111 ? 11.608 8.188 102.140 1.00 18.89 109 GLU A O 1
ATOM 714 N N . ASP A 1 112 ? 9.644 7.202 102.663 1.00 17.65 110 ASP A N 1
ATOM 715 C CA . ASP A 1 112 ? 9.896 6.051 101.798 1.00 18.67 110 ASP A CA 1
ATOM 716 C C . ASP A 1 112 ? 9.955 6.491 100.337 1.00 16.53 110 ASP A C 1
ATOM 717 O O . ASP A 1 112 ? 10.756 5.971 99.552 1.00 17.83 110 ASP A O 1
ATOM 722 N N . VAL A 1 113 ? 9.088 7.426 99.951 1.00 16.00 111 VAL A N 1
ATOM 723 C CA . VAL A 1 113 ? 9.128 7.965 98.591 1.00 15.60 111 VAL A CA 1
ATOM 724 C C . VAL A 1 113 ? 10.466 8.640 98.345 1.00 15.33 111 VAL A C 1
ATOM 725 O O . VAL A 1 113 ? 11.146 8.384 97.336 1.00 16.42 111 VAL A O 1
ATOM 729 N N . ILE A 1 114 ? 10.874 9.521 99.270 1.00 16.08 112 ILE A N 1
ATOM 730 C CA . ILE A 1 114 ? 12.130 10.245 99.088 1.00 16.55 112 ILE A CA 1
ATOM 731 C C . ILE A 1 114 ? 13.294 9.259 99.015 1.00 16.47 112 ILE A C 1
ATOM 732 O O . ILE A 1 114 ? 14.180 9.377 98.152 1.00 17.88 112 ILE A O 1
ATOM 737 N N . GLY A 1 115 ? 13.306 8.255 99.903 1.00 17.53 113 GLY A N 1
ATOM 738 C CA . GLY A 1 115 ? 14.404 7.307 99.894 1.00 19.49 113 GLY A CA 1
ATOM 739 C C . GLY A 1 115 ? 14.487 6.516 98.603 1.00 17.03 113 GLY A C 1
ATOM 740 O O . GLY A 1 115 ? 15.578 6.203 98.128 1.00 18.71 113 GLY A O 1
ATOM 741 N N . ARG A 1 116 ? 13.342 6.222 97.986 1.00 16.16 114 ARG A N 1
ATOM 742 C CA . ARG A 1 116 ? 13.367 5.480 96.726 1.00 16.80 114 ARG A CA 1
ATOM 743 C C . ARG A 1 116 ? 13.924 6.345 95.600 1.00 14.74 114 ARG A C 1
ATOM 744 O O . ARG A 1 116 ? 14.603 5.835 94.688 1.00 16.62 114 ARG A O 1
ATOM 752 N N . LEU A 1 117 ? 13.694 7.647 95.668 1.00 15.58 115 LEU A N 1
ATOM 753 C CA . LEU A 1 117 ? 14.252 8.557 94.674 1.00 15.40 115 LEU A CA 1
ATOM 754 C C . LEU A 1 117 ? 15.742 8.777 94.907 1.00 16.98 115 LEU A C 1
ATOM 755 O O . LEU A 1 117 ? 16.502 8.911 93.936 1.00 17.43 115 LEU A O 1
ATOM 760 N N . VAL A 1 118 ? 16.198 8.775 96.169 1.00 17.72 116 VAL A N 1
ATOM 761 C CA . VAL A 1 118 ? 17.643 8.789 96.430 1.00 19.05 116 VAL A CA 1
ATOM 762 C C . VAL A 1 118 ? 18.288 7.518 95.867 1.00 18.83 116 VAL A C 1
ATOM 763 O O . VAL A 1 118 ? 19.355 7.558 95.222 1.00 21.33 116 VAL A O 1
ATOM 767 N N . GLN A 1 119 ? 17.626 6.365 96.070 1.00 18.71 117 GLN A N 1
ATOM 768 C CA . GLN A 1 119 ? 18.142 5.100 95.550 1.00 18.88 117 GLN A CA 1
ATOM 769 C C . GLN A 1 119 ? 18.311 5.162 94.034 1.00 18.98 117 GLN A C 1
ATOM 770 O O . GLN A 1 119 ? 19.322 4.698 93.488 1.00 19.69 117 GLN A O 1
ATOM 776 N N . TYR A 1 120 ? 17.333 5.744 93.338 1.00 17.79 118 TYR A N 1
ATOM 777 C CA . TYR A 1 120 ? 17.410 5.863 91.875 1.00 17.34 118 TYR A CA 1
ATOM 778 C C . TYR A 1 120 ? 18.669 6.615 91.430 1.00 18.41 118 TYR A C 1
ATOM 779 O O . TYR A 1 120 ? 19.375 6.190 90.506 1.00 17.59 118 TYR A O 1
ATOM 788 N N . ARG A 1 121 ? 18.957 7.743 92.060 1.00 17.86 119 ARG A N 1
ATOM 789 C CA . ARG A 1 121 ? 20.149 8.517 91.709 1.00 18.86 119 ARG A CA 1
ATOM 790 C C . ARG A 1 121 ? 21.419 7.659 91.826 1.00 18.03 119 ARG A C 1
ATOM 791 O O . ARG A 1 121 ? 22.290 7.682 90.948 1.00 19.40 119 ARG A O 1
ATOM 799 N N . GLY A 1 122 ? 21.513 6.830 92.872 1.00 19.03 120 GLY A N 1
ATOM 800 C CA . GLY A 1 122 ? 22.677 5.959 93.012 1.00 19.63 120 GLY A CA 1
ATOM 801 C C . GLY A 1 122 ? 22.721 4.849 91.973 1.00 20.00 120 GLY A C 1
ATOM 802 O O . GLY A 1 122 ? 23.797 4.506 91.451 1.00 21.42 120 GLY A O 1
ATOM 803 N N A GLU A 1 123 ? 21.559 4.262 91.671 0.72 19.31 121 GLU A N 1
ATOM 804 N N B GLU A 1 123 ? 21.568 4.278 91.644 0.28 18.92 121 GLU A N 1
ATOM 805 C CA A GLU A 1 123 ? 21.464 3.249 90.623 0.72 20.92 121 GLU A CA 1
ATOM 806 C CA B GLU A 1 123 ? 21.549 3.233 90.629 0.28 17.41 121 GLU A CA 1
ATOM 807 C C A GLU A 1 123 ? 21.941 3.809 89.285 0.72 19.09 121 GLU A C 1
ATOM 808 C C B GLU A 1 123 ? 21.893 3.782 89.246 0.28 17.57 121 GLU A C 1
ATOM 809 O O A GLU A 1 123 ? 22.687 3.144 88.554 0.72 22.69 121 GLU A O 1
ATOM 810 O O B GLU A 1 123 ? 22.509 3.073 88.441 0.28 17.97 121 GLU A O 1
ATOM 821 N N . VAL A 1 124 ? 21.516 5.030 88.949 1.00 16.32 122 VAL A N 1
ATOM 822 C CA . VAL A 1 124 ? 21.962 5.659 87.704 1.00 16.12 122 VAL A CA 1
ATOM 823 C C . VAL A 1 124 ? 23.471 5.820 87.701 1.00 16.68 122 VAL A C 1
ATOM 824 O O . VAL A 1 124 ? 24.158 5.490 86.716 1.00 18.24 122 VAL A O 1
ATOM 828 N N . GLN A 1 125 ? 24.022 6.334 88.805 1.00 17.37 123 GLN A N 1
ATOM 829 C CA . GLN A 1 125 ? 25.464 6.541 88.845 1.00 18.90 123 GLN A CA 1
ATOM 830 C C . GLN A 1 125 ? 26.199 5.230 88.608 1.00 20.42 123 GLN A C 1
ATOM 831 O O . GLN A 1 125 ? 27.220 5.201 87.903 1.00 21.85 123 GLN A O 1
ATOM 837 N N . ALA A 1 126 ? 25.682 4.124 89.175 1.00 20.96 124 ALA A N 1
ATOM 838 C CA . ALA A 1 126 ? 26.371 2.845 89.042 1.00 22.83 124 ALA A CA 1
ATOM 839 C C . ALA A 1 126 ? 26.391 2.329 87.606 1.00 22.24 124 ALA A C 1
ATOM 840 O O . ALA A 1 126 ? 27.187 1.432 87.293 1.00 26.09 124 ALA A O 1
ATOM 842 N N A MET A 1 127 ? 25.546 2.873 86.724 0.75 21.44 125 MET A N 1
ATOM 843 N N B MET A 1 127 ? 25.547 2.879 86.733 0.25 23.19 125 MET A N 1
ATOM 844 C CA A MET A 1 127 ? 25.484 2.459 85.319 0.75 20.46 125 MET A CA 1
ATOM 845 C CA B MET A 1 127 ? 25.480 2.448 85.343 0.25 23.92 125 MET A CA 1
ATOM 846 C C A MET A 1 127 ? 26.616 3.025 84.473 0.75 20.52 125 MET A C 1
ATOM 847 C C B MET A 1 127 ? 26.604 3.013 84.484 0.25 22.33 125 MET A C 1
ATOM 848 O O A MET A 1 127 ? 26.788 2.600 83.327 0.75 19.81 125 MET A O 1
ATOM 849 O O B MET A 1 127 ? 26.769 2.563 83.345 0.25 22.48 125 MET A O 1
ATOM 858 N N . LEU A 1 128 ? 27.371 3.982 84.987 1.00 20.27 126 LEU A N 1
ATOM 859 C CA . LEU A 1 128 ? 28.547 4.479 84.274 1.00 21.18 126 LEU A CA 1
ATOM 860 C C . LEU A 1 128 ? 28.200 4.973 82.867 1.00 19.62 126 LEU A C 1
ATOM 861 O O . LEU A 1 128 ? 28.976 4.825 81.909 1.00 22.09 126 LEU A O 1
ATOM 866 N N . GLY A 1 129 ? 27.049 5.602 82.737 1.00 18.07 127 GLY A N 1
ATOM 867 C CA . GLY A 1 129 ? 26.663 6.207 81.469 1.00 17.26 127 GLY A CA 1
ATOM 868 C C . GLY A 1 129 ? 25.767 5.350 80.595 1.00 16.90 127 GLY A C 1
ATOM 869 O O . GLY A 1 129 ? 25.250 5.855 79.593 1.00 18.51 127 GLY A O 1
ATOM 870 N N . GLN A 1 130 ? 25.543 4.088 80.961 1.00 17.58 128 GLN A N 1
ATOM 871 C CA . GLN A 1 130 ? 24.677 3.229 80.181 1.00 18.05 128 GLN A CA 1
ATOM 872 C C . GLN A 1 130 ? 23.214 3.657 80.329 1.00 17.12 128 GLN A C 1
ATOM 873 O O . GLN A 1 130 ? 22.833 4.433 81.209 1.00 19.02 128 GLN A O 1
ATOM 879 N N . SER A 1 131 ? 22.390 3.114 79.442 1.00 18.43 129 SER A N 1
ATOM 880 C CA . SER A 1 131 ? 20.991 3.488 79.344 1.00 18.05 129 SER A CA 1
ATOM 881 C C . SER A 1 131 ? 20.279 3.267 80.666 1.00 18.48 129 SER A C 1
ATOM 882 O O . SER A 1 131 ? 20.440 2.229 81.312 1.00 20.38 129 SER A O 1
ATOM 885 N N . THR A 1 132 ? 19.451 4.231 81.036 1.00 17.74 130 THR A N 1
ATOM 886 C CA . THR A 1 132 ? 18.648 4.144 82.251 1.00 18.12 130 THR A CA 1
ATOM 887 C C . THR A 1 132 ? 17.183 3.859 81.966 1.00 17.39 130 THR A C 1
ATOM 888 O O . THR A 1 132 ? 16.357 4.010 82.861 1.00 18.91 130 THR A O 1
ATOM 892 N N A GLU A 1 133 ? 16.846 3.436 80.752 0.49 19.95 131 GLU A N 1
ATOM 893 N N B GLU A 1 133 ? 16.836 3.461 80.744 0.51 19.60 131 GLU A N 1
ATOM 894 C CA A GLU A 1 133 ? 15.444 3.230 80.417 0.49 20.73 131 GLU A CA 1
ATOM 895 C CA B GLU A 1 133 ? 15.431 3.232 80.420 0.51 20.79 131 GLU A CA 1
ATOM 896 C C A GLU A 1 133 ? 14.810 2.155 81.294 0.49 21.56 131 GLU A C 1
ATOM 897 C C B GLU A 1 133 ? 14.810 2.156 81.306 0.51 21.72 131 GLU A C 1
ATOM 898 O O A GLU A 1 133 ? 13.707 2.343 81.820 0.49 21.61 131 GLU A O 1
ATOM 899 O O B GLU A 1 133 ? 13.709 2.339 81.838 0.51 21.84 131 GLU A O 1
ATOM 910 N N . GLU A 1 134 ? 15.513 1.042 81.509 1.00 23.04 132 GLU A N 1
ATOM 911 C CA . GLU A 1 134 ? 14.963 -0.022 82.348 1.00 24.07 132 GLU A CA 1
ATOM 912 C C . GLU A 1 134 ? 14.847 0.418 83.800 1.00 22.17 132 GLU A C 1
ATOM 913 O O . GLU A 1 134 ? 13.847 0.117 84.463 1.00 24.79 132 GLU A O 1
ATOM 919 N N . LEU A 1 135 ? 15.842 1.159 84.299 1.00 18.97 133 LEU A N 1
ATOM 920 C CA . LEU A 1 135 ? 15.751 1.685 85.657 1.00 18.59 133 LEU A CA 1
ATOM 921 C C . LEU A 1 135 ? 14.542 2.585 85.802 1.00 18.92 133 LEU A C 1
ATOM 922 O O . LEU A 1 135 ? 13.903 2.610 86.861 1.00 19.36 133 LEU A O 1
ATOM 927 N N . ARG A 1 136 ? 14.235 3.367 84.764 1.00 16.47 134 ARG A N 1
ATOM 928 C CA . ARG A 1 136 ? 13.091 4.275 84.823 1.00 16.06 134 ARG A CA 1
ATOM 929 C C . ARG A 1 136 ? 11.763 3.535 84.797 1.00 16.92 134 ARG A C 1
ATOM 930 O O . ARG A 1 136 ? 10.841 3.900 85.523 1.00 18.46 134 ARG A O 1
ATOM 938 N N . VAL A 1 137 ? 11.655 2.474 84.002 1.00 18.35 135 VAL A N 1
ATOM 939 C CA . VAL A 1 137 ? 10.431 1.682 84.020 1.00 20.56 135 VAL A CA 1
ATOM 940 C C . VAL A 1 137 ? 10.197 1.122 85.418 1.00 20.24 135 VAL A C 1
ATOM 941 O O . VAL A 1 137 ? 9.085 1.189 85.965 1.00 20.38 135 VAL A O 1
ATOM 945 N N . ARG A 1 138 ? 11.254 0.594 86.028 1.00 19.84 136 ARG A N 1
ATOM 946 C CA . ARG A 1 138 ? 11.127 -0.001 87.355 1.00 21.17 136 ARG A CA 1
ATOM 947 C C . ARG A 1 138 ? 10.817 1.059 88.413 1.00 18.91 136 ARG A C 1
ATOM 948 O O . ARG A 1 138 ? 10.004 0.827 89.324 1.00 20.31 136 ARG A O 1
ATOM 952 N N . LEU A 1 139 ? 11.449 2.227 88.320 1.00 17.38 137 LEU A N 1
ATOM 953 C CA . LEU A 1 139 ? 11.125 3.291 89.260 1.00 16.80 137 LEU A CA 1
ATOM 954 C C . LEU A 1 139 ? 9.665 3.705 89.139 1.00 17.08 137 LEU A C 1
ATOM 955 O O . LEU A 1 139 ? 8.971 3.865 90.148 1.00 17.28 137 LEU A O 1
ATOM 960 N N . ALA A 1 140 ? 9.164 3.853 87.916 1.00 16.34 138 ALA A N 1
ATOM 961 C CA . ALA A 1 140 ? 7.785 4.294 87.748 1.00 17.50 138 ALA A CA 1
ATOM 962 C C . ALA A 1 140 ? 6.810 3.309 88.371 1.00 17.36 138 ALA A C 1
ATOM 963 O O . ALA A 1 140 ? 5.842 3.718 89.027 1.00 17.09 138 ALA A O 1
ATOM 965 N N . SER A 1 141 ? 7.051 2.009 88.197 1.00 17.77 139 SER A N 1
ATOM 966 C CA A SER A 1 141 ? 6.164 0.994 88.751 0.56 18.19 139 SER A CA 1
ATOM 967 C CA B SER A 1 141 ? 6.115 1.042 88.757 0.44 18.64 139 SER A CA 1
ATOM 968 C C . SER A 1 141 ? 6.179 1.020 90.275 1.00 19.28 139 SER A C 1
ATOM 969 O O . SER A 1 141 ? 5.129 0.899 90.932 1.00 20.60 139 SER A O 1
ATOM 974 N N . HIS A 1 142 ? 7.362 1.197 90.853 1.00 18.87 140 HIS A N 1
ATOM 975 C CA . HIS A 1 142 ? 7.476 1.190 92.304 1.00 18.74 140 HIS A CA 1
ATOM 976 C C . HIS A 1 142 ? 6.876 2.457 92.894 1.00 18.05 140 HIS A C 1
ATOM 977 O O . HIS A 1 142 ? 6.160 2.397 93.909 1.00 17.93 140 HIS A O 1
ATOM 984 N N . LEU A 1 143 ? 7.122 3.603 92.247 1.00 17.42 141 LEU A N 1
ATOM 985 C CA . LEU A 1 143 ? 6.524 4.855 92.700 1.00 17.17 141 LEU A CA 1
ATOM 986 C C . LEU A 1 143 ? 5.014 4.765 92.735 1.00 17.71 141 LEU A C 1
ATOM 987 O O . LEU A 1 143 ? 4.388 5.292 93.662 1.00 18.88 141 LEU A O 1
ATOM 992 N N . ARG A 1 144 ? 4.399 4.142 91.716 1.00 17.75 142 ARG A N 1
ATOM 993 C CA A ARG A 1 144 ? 2.946 4.011 91.720 0.56 18.42 142 ARG A CA 1
ATOM 994 C CA B ARG A 1 144 ? 2.943 4.005 91.729 0.44 19.93 142 ARG A CA 1
ATOM 995 C C . ARG A 1 144 ? 2.468 3.313 92.991 1.00 17.47 142 ARG A C 1
ATOM 996 O O . ARG A 1 144 ? 1.500 3.753 93.618 1.00 19.52 142 ARG A O 1
ATOM 1011 N N . LYS A 1 145 ? 3.178 2.262 93.416 1.00 17.35 143 LYS A N 1
ATOM 1012 C CA . LYS A 1 145 ? 2.776 1.519 94.615 1.00 17.82 143 LYS A CA 1
ATOM 1013 C C . LYS A 1 145 ? 3.023 2.324 95.882 1.00 16.55 143 LYS A C 1
ATOM 1014 O O . LYS A 1 145 ? 2.178 2.336 96.780 1.00 19.21 143 LYS A O 1
ATOM 1020 N N . LEU A 1 146 ? 4.137 3.053 95.956 1.00 16.92 144 LEU A N 1
ATOM 1021 C CA . LEU A 1 146 ? 4.383 3.913 97.112 1.00 16.74 144 LEU A CA 1
ATOM 1022 C C . LEU A 1 146 ? 3.330 5.009 97.210 1.00 15.63 144 LEU A C 1
ATOM 1023 O O . LEU A 1 146 ? 2.884 5.364 98.314 1.00 18.09 144 LEU A O 1
ATOM 1028 N N . ARG A 1 147 ? 2.907 5.548 96.064 1.00 16.07 145 ARG A N 1
ATOM 1029 C CA . ARG A 1 147 ? 1.894 6.599 96.054 1.00 17.81 145 ARG A CA 1
ATOM 1030 C C . ARG A 1 147 ? 0.524 6.055 96.482 1.00 18.27 145 ARG A C 1
ATOM 1031 O O . ARG A 1 147 ? -0.211 6.729 97.208 1.00 19.39 145 ARG A O 1
ATOM 1039 N N . LYS A 1 148 ? 0.174 4.836 96.055 1.00 18.79 146 LYS A N 1
ATOM 1040 C CA . LYS A 1 148 ? -1.043 4.179 96.530 1.00 21.38 146 LYS A CA 1
ATOM 1041 C C . LYS A 1 148 ? -1.053 4.063 98.045 1.00 20.40 146 LYS A C 1
ATOM 1042 O O . LYS A 1 148 ? -2.087 4.296 98.684 1.00 20.36 146 LYS A O 1
ATOM 1047 N N . ARG A 1 149 ? 0.079 3.668 98.638 1.00 18.47 147 ARG A N 1
ATOM 1048 C CA . ARG A 1 149 ? 0.136 3.519 100.090 1.00 19.20 147 ARG A CA 1
ATOM 1049 C C . ARG A 1 149 ? -0.023 4.880 100.769 1.00 17.28 147 ARG A C 1
ATOM 1050 O O . ARG A 1 149 ? -0.775 5.018 101.742 1.00 19.01 147 ARG A O 1
ATOM 1058 N N . LEU A 1 150 ? 0.700 5.894 100.282 1.00 17.36 148 LEU A N 1
ATOM 1059 C CA . LEU A 1 150 ? 0.579 7.243 100.832 1.00 17.17 148 LEU A CA 1
ATOM 1060 C C . LEU A 1 150 ? -0.865 7.722 100.783 1.00 17.92 148 LEU A C 1
ATOM 1061 O O . LEU A 1 150 ? -1.394 8.236 101.775 1.00 19.42 148 LEU A O 1
ATOM 1066 N N . LEU A 1 151 ? -1.537 7.532 99.641 1.00 18.28 149 LEU A N 1
ATOM 1067 C CA . LEU A 1 151 ? -2.911 8.015 99.526 1.00 20.58 149 LEU A CA 1
ATOM 1068 C C . LEU A 1 151 ? -3.839 7.278 100.490 1.00 19.35 149 LEU A C 1
ATOM 1069 O O . LEU A 1 151 ? -4.698 7.903 101.143 1.00 21.36 149 LEU A O 1
ATOM 1074 N N . ARG A 1 152 ? -3.671 5.960 100.629 1.00 19.77 150 ARG A N 1
ATOM 1075 C CA . ARG A 1 152 ? -4.574 5.227 101.511 1.00 20.49 150 ARG A CA 1
ATOM 1076 C C . ARG A 1 152 ? -4.329 5.614 102.962 1.00 20.46 150 ARG A C 1
ATOM 1077 O O . ARG A 1 152 ? -5.278 5.770 103.741 1.00 21.95 150 ARG A O 1
ATOM 1085 N N . ASP A 1 153 ? -3.073 5.865 103.322 1.00 18.62 151 ASP A N 1
ATOM 1086 C CA . ASP A 1 153 ? -2.792 6.300 104.683 1.00 18.89 151 ASP A CA 1
ATOM 1087 C C . ASP A 1 153 ? -3.279 7.729 104.928 1.00 19.77 151 ASP A C 1
ATOM 1088 O O . ASP A 1 153 ? -3.711 8.056 106.037 1.00 20.64 151 ASP A O 1
ATOM 1093 N N . ALA A 1 154 ? -3.221 8.593 103.913 1.00 18.85 152 ALA A N 1
ATOM 1094 C CA . ALA A 1 154 ? -3.772 9.942 104.040 1.00 19.88 152 ALA A CA 1
ATOM 1095 C C . ALA A 1 154 ? -5.277 9.887 104.274 1.00 21.98 152 ALA A C 1
ATOM 1096 O O . ALA A 1 154 ? -5.816 10.619 105.120 1.00 22.63 152 ALA A O 1
ATOM 1098 N N . ASP A 1 155 ? -5.968 9.013 103.543 1.00 21.67 153 ASP A N 1
ATOM 1099 C CA . ASP A 1 155 ? -7.409 8.882 103.694 1.00 25.14 153 ASP A CA 1
ATOM 1100 C C . ASP A 1 155 ? -7.757 8.366 105.082 1.00 23.30 153 ASP A C 1
ATOM 1101 O O . ASP A 1 155 ? -8.671 8.883 105.735 1.00 26.45 153 ASP A O 1
ATOM 1106 N N . ASP A 1 156 ? -7.022 7.365 105.560 1.00 23.49 154 ASP A N 1
ATOM 1107 C CA . ASP A 1 156 ? -7.251 6.859 106.908 1.00 24.31 154 ASP A CA 1
ATOM 1108 C C . ASP A 1 156 ? -7.010 7.940 107.953 1.00 24.24 154 ASP A C 1
ATOM 1109 O O . ASP A 1 156 ? -7.796 8.091 108.897 1.00 25.98 154 ASP A O 1
ATOM 1114 N N . LEU A 1 157 ? -5.921 8.696 107.809 1.00 22.28 155 LEU A N 1
ATOM 1115 C CA . LEU A 1 157 ? -5.642 9.777 108.744 1.00 23.23 155 LEU A CA 1
ATOM 1116 C C . LEU A 1 157 ? -6.766 10.819 108.741 1.00 23.16 155 LEU A C 1
ATOM 1117 O O . LEU A 1 157 ? -7.216 11.270 109.807 1.00 24.74 155 LEU A O 1
ATOM 1122 N N . GLN A 1 158 ? -7.255 11.195 107.555 1.00 24.23 156 GLN A N 1
ATOM 1123 C CA . GLN A 1 158 ? -8.327 12.188 107.473 1.00 27.20 156 GLN A CA 1
ATOM 1124 C C . GLN A 1 158 ? -9.594 11.689 108.152 1.00 29.55 156 GLN A C 1
ATOM 1125 O O . GLN A 1 158 ? -10.305 12.464 108.802 1.00 28.80 156 GLN A O 1
ATOM 1131 N N . LYS A 1 159 ? -9.899 10.398 107.998 1.00 29.07 157 LYS A N 1
ATOM 1132 C CA . LYS A 1 159 ? -11.075 9.836 108.647 1.00 33.63 157 LYS A CA 1
ATOM 1133 C C . LYS A 1 159 ? -10.921 9.873 110.156 1.00 31.16 157 LYS A C 1
ATOM 1134 O O . LYS A 1 159 ? -11.862 10.230 110.875 1.00 32.55 157 LYS A O 1
ATOM 1139 N N . ARG A 1 160 ? -9.738 9.518 110.660 1.00 29.94 158 ARG A N 1
ATOM 1140 C CA . ARG A 1 160 ? -9.536 9.562 112.102 1.00 30.29 158 ARG A CA 1
ATOM 1141 C C . ARG A 1 160 ? -9.619 10.988 112.619 1.00 29.70 158 ARG A C 1
ATOM 1142 O O . ARG A 1 160 ? -10.206 11.228 113.675 1.00 31.67 158 ARG A O 1
ATOM 1150 N N . LEU A 1 161 ? -9.076 11.955 111.877 1.00 28.50 159 LEU A N 1
ATOM 1151 C CA . LEU A 1 161 ? -9.157 13.345 112.313 1.00 29.24 159 LEU A CA 1
ATOM 1152 C C . LEU A 1 161 ? -10.607 13.810 112.364 1.00 33.23 159 LEU A C 1
ATOM 1153 O O . LEU A 1 161 ? -10.998 14.559 113.268 1.00 35.09 159 LEU A O 1
ATOM 1158 N N . ALA A 1 162 ? -11.428 13.368 111.407 1.00 35.10 160 ALA A N 1
ATOM 1159 C CA . ALA A 1 162 ? -12.826 13.796 111.396 1.00 36.87 160 ALA A CA 1
ATOM 1160 C C . ALA A 1 162 ? -13.593 13.240 112.589 1.00 38.64 160 ALA A C 1
ATOM 1161 O O . ALA A 1 162 ? -14.474 13.924 113.137 1.00 42.40 160 ALA A O 1
ATOM 1163 N N . VAL A 1 163 ? -13.258 12.016 113.010 1.00 44.75 161 VAL A N 1
ATOM 1164 C CA . VAL A 1 163 ? -13.926 11.359 114.132 1.00 49.62 161 VAL A CA 1
ATOM 1165 C C . VAL A 1 163 ? -13.354 11.845 115.456 1.00 53.65 161 VAL A C 1
ATOM 1166 O O . VAL A 1 163 ? -14.045 11.825 116.483 1.00 56.07 161 VAL A O 1
ATOM 1170 N N . TYR A 1 164 ? -12.088 12.260 115.459 1.00 55.46 162 TYR A N 1
ATOM 1171 C CA . TYR A 1 164 ? -11.492 12.866 116.642 1.00 57.04 162 TYR A CA 1
ATOM 1172 C C . TYR A 1 164 ? -12.196 14.178 116.963 1.00 62.88 162 TYR A C 1
ATOM 1173 O O . TYR A 1 164 ? -12.636 14.401 118.097 1.00 62.03 162 TYR A O 1
ATOM 1182 N N . GLN A 1 165 ? -12.331 15.045 115.959 1.00 67.33 163 GLN A N 1
ATOM 1183 C CA . GLN A 1 165 ? -13.075 16.297 116.063 1.00 69.93 163 GLN A CA 1
ATOM 1184 C C . GLN A 1 165 ? -14.520 16.066 116.508 1.00 70.40 163 GLN A C 1
ATOM 1185 O O . GLN A 1 165 ? -15.121 15.035 116.198 1.00 70.05 163 GLN A O 1
#